Protein AF-A0A3L7SLP3-F1 (afdb_monomer_lite)

Radius of gyration: 22.89 Å; chains: 1; bounding box: 79×52×44 Å

Sequence (135 aa):
MRIFGGLTQESDQGNPTPPRFLQFWLSSRGFGTNHPLMMRFRPCGCRGGIVNRSEILIVPGLSVSKTGQATVDSSIADLLFELAIKLEKMTGLPVDVQHVVAALVLAARSGQLDPQQPLSRDDSELAAALKVQLK

pLDDT: mean 70.89, std 22.23, range [33.66, 93.38]

Structure (mmCIF, N/CA/C/O backbone):
data_AF-A0A3L7SLP3-F1
#
_entry.id   AF-A0A3L7SLP3-F1
#
loop_
_atom_site.group_PDB
_atom_site.id
_atom_site.type_symbol
_atom_site.label_atom_id
_atom_site.label_alt_id
_atom_site.label_comp_id
_atom_site.label_asym_id
_atom_site.label_entity_id
_atom_site.label_seq_id
_atom_site.pdbx_PDB_ins_code
_atom_site.Cartn_x
_atom_site.Cartn_y
_atom_site.Cartn_z
_atom_site.occupancy
_atom_site.B_iso_or_equiv
_atom_site.auth_seq_id
_atom_site.auth_comp_id
_atom_site.auth_asym_id
_atom_site.auth_atom_id
_atom_site.pdbx_PDB_model_num
ATOM 1 N N . MET A 1 1 ? -65.163 13.362 -23.897 1.00 46.31 1 MET A N 1
ATOM 2 C CA . MET A 1 1 ? -64.633 12.787 -22.640 1.00 46.31 1 MET A CA 1
ATOM 3 C C . MET A 1 1 ? -64.860 11.277 -22.687 1.00 46.31 1 MET A C 1
ATOM 5 O O . MET A 1 1 ? -65.999 10.850 -22.552 1.00 46.31 1 MET A O 1
ATOM 9 N N . ARG A 1 2 ? -63.801 10.553 -23.093 1.00 36.34 2 ARG A N 1
ATOM 10 C CA . ARG A 1 2 ? -63.673 9.180 -23.668 1.00 36.34 2 ARG A CA 1
ATOM 11 C C . ARG A 1 2 ? -62.528 9.323 -24.712 1.00 36.34 2 ARG A C 1
ATOM 13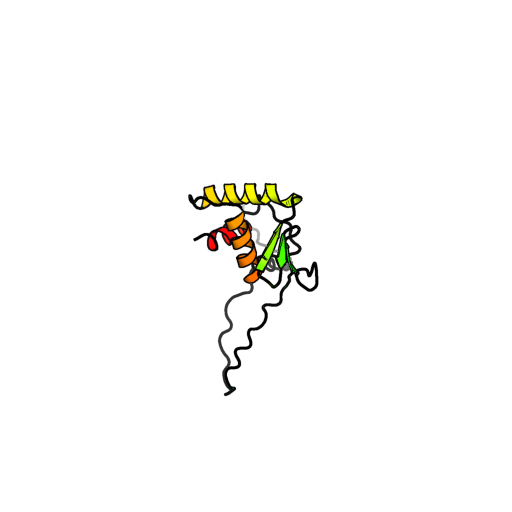 O O . ARG A 1 2 ? -62.580 10.324 -25.415 1.00 36.34 2 ARG A O 1
ATOM 20 N N . ILE A 1 3 ? -61.465 8.523 -24.881 1.00 41.22 3 ILE A N 1
ATOM 21 C CA . ILE A 1 3 ? -61.071 7.138 -24.542 1.00 41.22 3 ILE A CA 1
ATOM 22 C C . ILE A 1 3 ? -59.519 7.049 -24.560 1.00 41.22 3 ILE A C 1
ATOM 24 O O . ILE A 1 3 ? -58.872 7.900 -25.162 1.00 41.22 3 ILE A O 1
ATOM 28 N N . PHE A 1 4 ? -58.969 6.017 -23.904 1.00 45.09 4 PHE A N 1
ATOM 29 C CA . PHE A 1 4 ? -57.630 5.420 -24.059 1.00 45.09 4 PHE A CA 1
ATOM 30 C C . PHE A 1 4 ? -56.857 5.752 -25.355 1.00 45.09 4 PHE A C 1
ATOM 32 O O . PHE A 1 4 ? -57.326 5.484 -26.457 1.00 45.09 4 PHE A O 1
ATOM 39 N N . GLY A 1 5 ? -55.599 6.153 -25.184 1.00 40.22 5 GLY A N 1
ATOM 40 C CA . GLY A 1 5 ? -54.487 5.922 -26.110 1.00 40.22 5 GLY A CA 1
ATOM 41 C C . GLY A 1 5 ? -53.235 5.846 -25.235 1.00 40.22 5 GLY A C 1
ATOM 42 O O . GLY A 1 5 ? -53.066 6.673 -24.350 1.00 40.22 5 GLY A O 1
ATOM 43 N N . GLY A 1 6 ? -52.379 4.841 -25.286 1.00 36.47 6 GLY A N 1
ATOM 44 C CA . GLY A 1 6 ? -52.021 3.963 -26.385 1.00 36.47 6 GLY A CA 1
ATOM 45 C C . GLY A 1 6 ? -50.506 3.858 -26.272 1.00 36.47 6 GLY A C 1
ATOM 46 O O . GLY A 1 6 ? -49.799 4.800 -26.607 1.00 36.47 6 GLY A O 1
ATOM 47 N N . LEU A 1 7 ? -50.041 2.765 -25.668 1.00 40.84 7 LEU A N 1
ATOM 48 C CA . LEU A 1 7 ? -48.634 2.394 -25.604 1.00 40.84 7 LEU A CA 1
ATOM 49 C C . LEU A 1 7 ? -48.106 2.252 -27.032 1.00 40.84 7 LEU A C 1
ATOM 51 O O . LEU A 1 7 ? -48.526 1.343 -27.744 1.00 40.84 7 LEU A O 1
ATOM 55 N N . THR A 1 8 ? -47.143 3.087 -27.403 1.00 41.62 8 THR A N 1
ATOM 56 C CA . THR A 1 8 ? -46.213 2.764 -28.483 1.00 41.62 8 THR A CA 1
ATOM 57 C C . THR A 1 8 ? -44.815 2.836 -27.891 1.00 41.62 8 THR A C 1
ATOM 59 O O . THR A 1 8 ? -44.252 3.911 -27.704 1.00 41.62 8 THR A O 1
ATOM 62 N N . GLN A 1 9 ? -44.306 1.663 -27.507 1.00 40.53 9 GLN A N 1
ATOM 63 C CA . GLN A 1 9 ? -42.886 1.437 -27.276 1.00 40.53 9 GLN A CA 1
ATOM 64 C C . GLN A 1 9 ? -42.170 1.626 -28.612 1.00 40.53 9 GLN A C 1
ATOM 66 O O . GLN A 1 9 ? -42.340 0.816 -29.523 1.00 40.53 9 GLN A O 1
ATOM 71 N N . GLU A 1 10 ? -41.376 2.684 -28.723 1.00 35.78 10 GLU A N 1
ATOM 72 C CA . GLU A 1 10 ? -40.359 2.773 -29.760 1.00 35.78 10 GLU A CA 1
ATOM 73 C C . GLU A 1 10 ? -39.104 2.065 -29.243 1.00 35.78 10 GLU A C 1
ATOM 75 O O . GLU A 1 10 ? -38.609 2.326 -28.145 1.00 35.78 10 GLU A O 1
ATOM 80 N N . SER A 1 11 ? -38.682 1.071 -30.015 1.00 45.94 11 SER A N 1
ATOM 81 C CA . SER A 1 11 ? -37.485 0.280 -29.787 1.00 45.94 11 SER A CA 1
ATOM 82 C C . SER A 1 11 ? -36.268 1.102 -30.196 1.00 45.94 11 SER A C 1
ATOM 84 O O . SER A 1 11 ? -36.128 1.399 -31.375 1.00 45.94 11 SER A O 1
ATOM 86 N N . ASP A 1 12 ? -35.359 1.381 -29.266 1.00 41.09 12 ASP A N 1
ATOM 87 C CA . ASP A 1 12 ? -33.951 1.563 -29.618 1.00 41.09 12 ASP A CA 1
ATOM 88 C C . ASP A 1 12 ? -33.108 0.651 -28.730 1.00 41.09 12 ASP A C 1
ATOM 90 O O . ASP A 1 12 ? -32.882 0.867 -27.537 1.00 41.09 12 ASP A O 1
ATOM 94 N N . GLN A 1 13 ? -32.750 -0.477 -29.330 1.00 46.00 13 GLN A N 1
ATOM 95 C CA . GLN A 1 13 ? -31.979 -1.555 -28.744 1.00 46.00 13 GLN A CA 1
ATOM 96 C C . GLN A 1 13 ? -30.490 -1.194 -28.858 1.00 46.00 13 GLN A C 1
ATOM 98 O O . GLN A 1 13 ? -29.721 -1.832 -29.572 1.00 46.00 13 GLN A O 1
ATOM 103 N N . GLY A 1 14 ? -30.088 -0.134 -28.155 1.00 40.28 14 GLY A N 1
ATOM 104 C CA . GLY A 1 14 ? -28.702 0.297 -27.996 1.00 40.28 14 GLY A CA 1
ATOM 105 C C . GLY A 1 14 ? -28.014 -0.460 -26.861 1.00 40.28 14 GLY A C 1
ATOM 106 O O . GLY A 1 14 ? -28.056 -0.048 -25.708 1.00 40.28 14 GLY A O 1
ATOM 107 N N . ASN A 1 15 ? -27.411 -1.596 -27.207 1.00 49.47 15 ASN A N 1
ATOM 108 C CA . ASN A 1 15 ? -26.471 -2.410 -26.426 1.00 49.47 15 ASN A CA 1
ATOM 109 C C . ASN A 1 15 ? -25.743 -1.674 -25.267 1.00 49.47 15 ASN A C 1
ATOM 111 O O . ASN A 1 15 ? -24.784 -0.942 -25.526 1.00 49.47 15 ASN A O 1
ATOM 115 N N . PRO A 1 16 ? -26.095 -1.918 -23.989 1.00 43.56 16 PRO A N 1
ATOM 116 C CA . PRO A 1 16 ? -25.232 -1.538 -22.885 1.00 43.56 16 PRO A CA 1
ATOM 117 C C . PRO A 1 16 ? -24.124 -2.587 -22.749 1.00 43.56 16 PRO A C 1
ATOM 119 O O . PRO A 1 16 ? -24.306 -3.641 -22.139 1.00 43.56 16 PRO A O 1
ATOM 122 N N . THR A 1 17 ? -22.944 -2.297 -23.299 1.00 58.69 17 THR A N 1
ATOM 123 C CA . THR A 1 17 ? -21.725 -3.014 -22.910 1.00 58.69 17 THR A CA 1
ATOM 124 C C . THR A 1 17 ? -21.539 -2.886 -21.396 1.00 58.69 17 THR A C 1
ATOM 126 O O . THR A 1 17 ? -21.420 -1.759 -20.906 1.00 58.69 17 THR A O 1
ATOM 129 N N . PRO A 1 18 ? -21.497 -3.995 -20.638 1.00 46.25 18 PRO A N 1
ATOM 130 C CA . PRO A 1 18 ? -21.259 -3.928 -19.207 1.00 46.25 18 PRO A CA 1
ATOM 131 C C . PRO A 1 18 ? -19.813 -3.483 -18.930 1.00 46.25 18 PRO A C 1
ATOM 133 O O . PRO A 1 18 ? -18.901 -3.859 -19.681 1.00 46.25 18 PRO A O 1
ATOM 136 N N . PRO A 1 19 ? -19.563 -2.720 -17.849 1.00 43.00 19 PRO A N 1
ATOM 137 C CA . PRO A 1 19 ? -18.204 -2.455 -17.398 1.00 43.00 19 PRO A CA 1
ATOM 138 C C . PRO A 1 19 ? -17.495 -3.791 -17.138 1.00 43.00 19 PRO A C 1
ATOM 140 O O . PRO A 1 19 ? -18.064 -4.720 -16.564 1.00 43.00 19 PRO A O 1
ATOM 143 N N . ARG A 1 20 ? -16.244 -3.904 -17.598 1.00 50.72 20 ARG A N 1
ATOM 144 C CA . ARG A 1 20 ? -15.431 -5.137 -17.634 1.00 50.72 20 ARG A CA 1
ATOM 145 C C . ARG A 1 20 ? -14.999 -5.687 -16.262 1.00 50.72 20 ARG A C 1
ATOM 147 O O . ARG A 1 20 ? -13.961 -6.333 -16.168 1.00 50.72 20 ARG A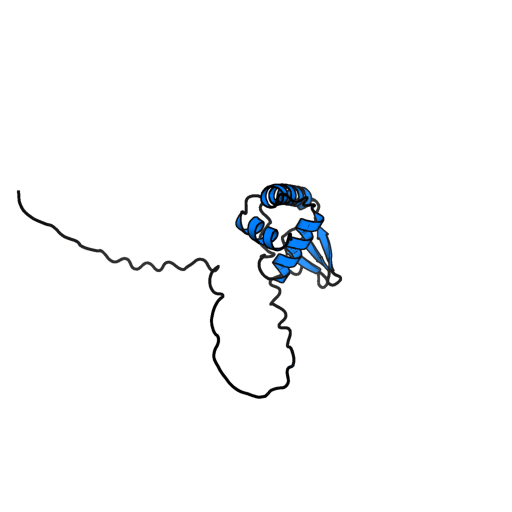 O 1
ATOM 154 N N . PHE A 1 21 ? -15.783 -5.473 -15.211 1.00 43.41 21 PHE A N 1
ATOM 155 C CA . PHE A 1 21 ? -15.417 -5.822 -13.838 1.00 43.41 21 PHE A CA 1
ATOM 156 C C . PHE A 1 21 ? -16.158 -7.035 -13.252 1.00 43.41 21 PHE A C 1
ATOM 158 O O . PHE A 1 21 ? -15.889 -7.436 -12.127 1.00 43.41 21 PHE A O 1
ATOM 165 N N . LEU A 1 22 ? -17.042 -7.689 -14.013 1.00 40.69 22 LEU A N 1
ATOM 166 C CA . LEU A 1 22 ? -17.805 -8.853 -13.538 1.00 40.69 22 LEU A CA 1
ATOM 167 C C . LEU A 1 22 ? -17.858 -9.978 -14.579 1.00 40.69 22 LEU A C 1
ATOM 169 O O . LEU A 1 22 ? -18.885 -10.224 -15.200 1.00 40.69 22 LEU A O 1
ATOM 173 N N . GLN A 1 23 ? -16.751 -10.696 -14.761 1.00 43.38 23 GLN A N 1
ATOM 174 C CA . GLN A 1 23 ? -16.738 -12.019 -15.407 1.00 43.38 23 GLN A CA 1
ATOM 175 C C . GLN A 1 23 ? -15.686 -12.901 -14.718 1.00 43.38 23 GLN A C 1
ATOM 177 O O . GLN A 1 23 ? -14.671 -13.271 -15.297 1.00 43.38 23 GLN A O 1
ATOM 182 N N . PHE A 1 24 ? -15.926 -13.220 -13.446 1.00 36.53 24 PHE A N 1
ATOM 183 C CA . PHE A 1 24 ? -15.263 -14.332 -12.764 1.00 36.53 24 PHE A CA 1
ATOM 184 C C . PHE A 1 24 ? -16.225 -14.987 -11.772 1.00 36.53 24 PHE A C 1
ATOM 186 O O . PHE A 1 24 ? -16.137 -14.754 -10.574 1.00 36.53 24 PHE A O 1
ATOM 193 N N . TRP A 1 25 ? -17.129 -15.839 -12.267 1.00 35.12 25 TRP A N 1
ATOM 194 C CA . TRP A 1 25 ? -17.426 -17.106 -11.594 1.00 35.12 25 TRP A CA 1
ATOM 195 C C . TRP A 1 25 ? -18.205 -18.080 -12.493 1.00 35.12 25 TRP A C 1
ATOM 197 O O . TRP A 1 25 ? -19.066 -17.671 -13.263 1.00 35.12 25 TRP A O 1
ATOM 207 N N . LEU A 1 26 ? -17.903 -19.370 -12.305 1.00 36.69 26 LEU A N 1
ATOM 208 C CA . LEU A 1 26 ? -18.556 -20.586 -12.818 1.00 36.69 26 LEU A CA 1
ATOM 209 C C . LEU A 1 26 ? -18.290 -21.008 -14.273 1.00 36.69 26 LEU A C 1
ATOM 211 O O . LEU A 1 26 ? -19.082 -20.800 -15.186 1.00 36.69 26 LEU A O 1
ATOM 215 N N . SER A 1 27 ? -17.254 -21.833 -14.436 1.00 33.75 27 SER A N 1
ATOM 216 C CA . SER A 1 27 ? -17.363 -23.013 -15.302 1.00 33.75 27 SER A CA 1
ATOM 217 C C . SER A 1 27 ? -16.560 -24.177 -14.732 1.00 33.75 27 SER A C 1
ATOM 219 O O . SER A 1 27 ? -15.384 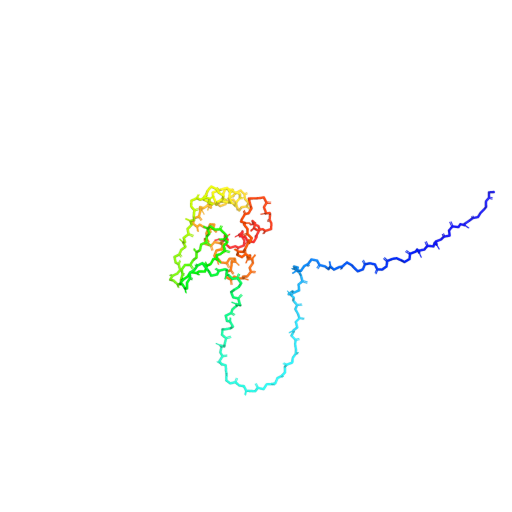-24.366 -15.027 1.00 33.75 27 SER A O 1
ATOM 221 N N . SER A 1 28 ? -17.242 -24.969 -13.904 1.00 44.09 28 SER A N 1
ATOM 222 C CA . SER A 1 28 ? -16.874 -26.349 -13.595 1.00 44.09 28 SER A CA 1
ATOM 223 C C . SER A 1 28 ? -17.747 -27.283 -14.431 1.00 44.09 28 SER A C 1
ATOM 225 O O . SER A 1 28 ? -18.931 -27.426 -14.123 1.00 44.09 28 SER A O 1
ATOM 227 N N . ARG A 1 29 ? -17.170 -27.923 -15.459 1.00 45.91 29 ARG A N 1
ATOM 228 C CA . ARG A 1 29 ? -17.386 -29.339 -15.845 1.00 45.91 29 ARG A CA 1
ATOM 229 C C . ARG A 1 29 ? -16.679 -29.678 -17.168 1.00 45.91 29 ARG A C 1
ATOM 231 O O . ARG A 1 29 ? -16.843 -28.969 -18.150 1.00 45.91 29 ARG A O 1
ATOM 238 N N . GLY A 1 30 ? -15.951 -30.799 -17.177 1.00 37.59 30 GLY A N 1
ATOM 239 C CA . GLY A 1 30 ? -15.291 -31.395 -18.351 1.00 37.59 30 GLY A CA 1
ATOM 240 C C . GLY A 1 30 ? -13.933 -32.006 -17.978 1.00 37.59 30 GLY A C 1
ATOM 241 O O . GLY A 1 30 ? -12.920 -31.336 -18.089 1.00 37.59 30 GLY A O 1
ATOM 242 N N . PHE A 1 31 ? -13.884 -33.100 -17.213 1.00 40.56 31 PHE A N 1
ATOM 243 C CA . PHE A 1 31 ? -13.838 -34.499 -17.680 1.00 40.56 31 PHE A CA 1
ATOM 244 C C . PHE A 1 31 ? -12.544 -34.882 -18.433 1.00 40.56 31 PHE A C 1
ATOM 246 O O . PHE A 1 31 ? -12.335 -34.473 -19.566 1.00 40.56 31 PHE A O 1
ATOM 253 N N . GLY A 1 32 ? -11.742 -35.748 -17.797 1.00 41.66 32 GLY A N 1
ATOM 254 C CA . GLY A 1 32 ? -10.928 -36.782 -18.449 1.00 41.66 32 GLY A CA 1
ATOM 255 C C . GLY A 1 32 ? -9.596 -36.376 -19.090 1.00 41.66 32 GLY A C 1
ATOM 256 O O . GLY A 1 32 ? -9.550 -35.960 -20.238 1.00 41.66 32 GLY A O 1
ATOM 257 N N . THR A 1 33 ? -8.482 -36.639 -18.404 1.00 42.72 33 THR A N 1
ATOM 258 C CA . THR A 1 33 ? -7.517 -37.710 -18.752 1.00 42.72 33 THR A CA 1
ATOM 259 C C . THR A 1 33 ? -6.319 -37.670 -17.799 1.00 42.72 33 THR A C 1
ATOM 261 O O . THR A 1 33 ? -5.859 -36.610 -17.381 1.00 42.72 33 THR A O 1
ATOM 264 N N . ASN A 1 34 ? -5.862 -38.861 -17.407 1.00 49.62 34 ASN A N 1
ATOM 265 C CA . ASN A 1 34 ? -4.743 -39.100 -16.501 1.00 49.62 34 ASN A CA 1
ATOM 266 C C . ASN A 1 34 ? -3.445 -38.472 -17.026 1.00 49.62 34 ASN A C 1
ATOM 268 O O . ASN A 1 34 ? -2.807 -39.024 -17.917 1.00 49.62 34 ASN A O 1
ATOM 272 N N . HIS A 1 35 ? -3.021 -37.370 -16.415 1.00 44.25 35 HIS A N 1
ATOM 273 C CA . HIS A 1 35 ? -1.655 -36.871 -16.514 1.00 44.25 35 HIS A CA 1
ATOM 274 C C . HIS A 1 35 ? -1.123 -36.590 -15.104 1.00 44.25 35 HIS A C 1
ATOM 276 O O . HIS A 1 35 ? -1.882 -36.114 -14.255 1.00 44.25 35 HIS A O 1
ATOM 282 N N . PRO A 1 36 ? 0.158 -36.893 -14.826 1.00 41.31 36 PRO A N 1
ATOM 283 C CA . PRO A 1 36 ? 0.756 -36.632 -13.526 1.00 41.31 36 PRO A CA 1
ATOM 284 C C . PRO A 1 36 ? 0.644 -35.140 -13.207 1.00 41.31 36 PRO A C 1
ATOM 286 O O . PRO A 1 36 ? 0.894 -34.297 -14.071 1.00 41.31 36 PRO A O 1
ATOM 289 N N . LEU A 1 37 ? 0.250 -34.844 -11.966 1.00 41.53 37 LEU A N 1
ATOM 290 C CA . LEU A 1 37 ? 0.168 -33.518 -11.354 1.00 41.53 37 LEU A CA 1
ATOM 291 C C . LEU A 1 37 ? 1.523 -32.794 -11.427 1.00 41.53 37 LEU A C 1
ATOM 293 O O . LEU A 1 37 ? 2.224 -32.631 -10.434 1.00 41.53 37 LEU A O 1
ATOM 297 N N . MET A 1 38 ? 1.888 -32.286 -12.600 1.00 35.59 38 MET A N 1
ATOM 298 C CA . MET A 1 38 ? 2.673 -31.070 -12.657 1.00 35.59 38 MET A CA 1
ATOM 299 C C . MET A 1 38 ? 1.718 -29.963 -12.237 1.00 35.59 38 MET A C 1
ATOM 301 O O . MET A 1 38 ? 0.895 -29.503 -13.031 1.00 35.59 38 MET A O 1
ATOM 305 N N . MET A 1 39 ? 1.821 -29.547 -10.973 1.00 33.66 39 MET A N 1
ATOM 306 C CA . MET A 1 39 ? 1.381 -28.225 -10.546 1.00 33.66 39 MET A CA 1
ATOM 307 C C . MET A 1 39 ? 2.134 -27.202 -11.395 1.00 33.66 39 MET A C 1
ATOM 309 O O . MET A 1 39 ? 3.174 -26.668 -11.022 1.00 33.66 39 MET A O 1
ATOM 313 N N . ARG A 1 40 ? 1.608 -26.937 -12.589 1.00 36.25 40 ARG A N 1
ATOM 314 C CA . ARG A 1 40 ? 1.881 -25.701 -13.289 1.00 36.25 40 ARG A CA 1
ATOM 315 C C . ARG A 1 40 ? 1.214 -24.630 -12.449 1.00 36.25 40 ARG A C 1
ATOM 317 O O . ARG A 1 40 ? 0.028 -24.357 -12.614 1.00 36.25 40 ARG A O 1
ATOM 324 N N . PHE A 1 41 ? 1.996 -24.038 -11.549 1.00 37.09 41 PHE A N 1
ATOM 325 C CA . PHE A 1 41 ? 1.808 -22.647 -11.180 1.00 37.09 41 PHE A CA 1
ATOM 326 C C . PHE A 1 41 ? 1.694 -21.904 -12.504 1.00 37.09 41 PHE A C 1
ATOM 328 O O . PHE A 1 41 ? 2.694 -21.695 -13.190 1.00 37.09 41 PHE A O 1
ATOM 335 N N . ARG A 1 42 ? 0.466 -21.602 -12.937 1.00 40.97 42 ARG A N 1
ATOM 336 C CA . ARG A 1 42 ? 0.303 -20.573 -13.950 1.00 40.97 42 ARG A CA 1
ATOM 337 C C . ARG A 1 42 ? 0.884 -19.341 -13.270 1.00 40.97 42 ARG A C 1
ATOM 339 O O . ARG A 1 42 ? 0.343 -18.968 -12.228 1.00 40.97 42 ARG A O 1
ATOM 346 N N . PRO A 1 43 ? 1.985 -18.749 -13.763 1.00 40.34 43 PRO A N 1
ATOM 347 C CA . PRO A 1 43 ? 2.270 -17.388 -13.372 1.00 40.34 43 PRO A CA 1
ATOM 348 C C . PRO A 1 43 ? 0.997 -16.640 -13.753 1.00 40.34 43 PRO A C 1
ATOM 350 O O . PRO A 1 43 ? 0.642 -16.591 -14.934 1.00 40.34 43 PRO A O 1
ATOM 353 N N . CYS A 1 44 ? 0.229 -16.198 -12.753 1.00 42.59 44 CYS A N 1
ATOM 354 C CA . CYS A 1 44 ? -0.815 -15.213 -12.972 1.00 42.59 44 CYS A CA 1
ATOM 355 C C . CYS A 1 44 ? -0.159 -14.170 -13.863 1.00 42.59 44 CYS A C 1
ATOM 357 O O . CYS A 1 44 ? 0.914 -13.686 -13.504 1.00 42.59 44 CYS A O 1
ATOM 359 N N . GLY A 1 45 ? -0.691 -13.967 -15.071 1.00 45.00 45 GLY A N 1
ATOM 360 C CA . GLY A 1 45 ? -0.078 -13.072 -16.038 1.00 45.00 45 GLY A CA 1
ATOM 361 C C . GLY A 1 45 ? 0.130 -11.744 -15.339 1.00 45.00 45 GLY A C 1
ATOM 362 O O . GLY A 1 45 ? -0.851 -11.070 -15.028 1.00 45.00 45 GLY A O 1
ATOM 363 N N . CYS A 1 46 ? 1.386 -11.439 -15.009 1.00 41.75 46 CYS A N 1
ATOM 364 C CA . CYS A 1 46 ? 1.758 -10.215 -14.340 1.00 41.75 46 CYS A CA 1
ATOM 365 C C . CYS A 1 46 ? 1.429 -9.107 -15.328 1.00 41.75 46 CYS A C 1
ATOM 367 O O . CYS A 1 46 ? 2.242 -8.753 -16.179 1.00 41.75 46 CYS A O 1
ATOM 369 N N . ARG A 1 47 ? 0.218 -8.567 -15.239 1.00 55.72 47 ARG A N 1
ATOM 370 C CA . ARG A 1 47 ? -0.102 -7.251 -15.763 1.00 55.72 47 ARG A CA 1
ATOM 371 C C . ARG A 1 47 ? 0.543 -6.283 -14.776 1.00 55.72 47 ARG A C 1
ATOM 373 O O . ARG A 1 47 ? -0.148 -5.660 -14.001 1.00 55.72 47 ARG A O 1
ATOM 380 N N . GLY A 1 48 ? 1.870 -6.317 -14.702 1.00 52.88 48 GLY A N 1
ATOM 381 C CA . GLY A 1 48 ? 2.740 -5.486 -13.8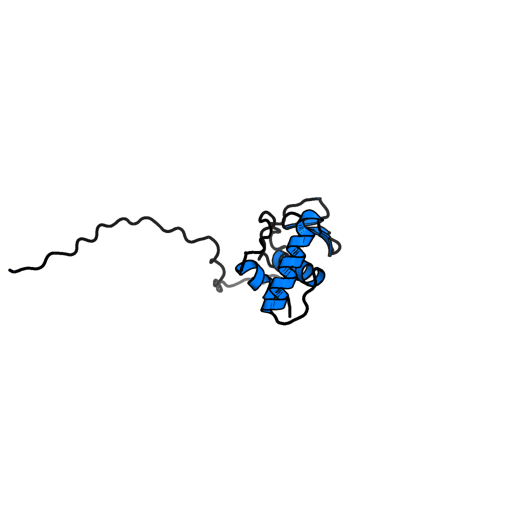83 1.00 52.88 48 GLY A CA 1
ATOM 382 C C . GLY A 1 48 ? 3.670 -4.795 -14.864 1.00 52.88 48 GLY A C 1
ATOM 383 O O . GLY A 1 48 ? 4.347 -5.479 -15.634 1.00 52.88 48 GLY A O 1
ATOM 384 N N . GLY A 1 49 ? 3.657 -3.464 -14.907 1.00 58.50 49 GLY A N 1
ATOM 385 C CA . GLY A 1 49 ? 4.603 -2.719 -15.735 1.00 58.50 49 GLY A CA 1
ATOM 386 C C . GLY A 1 49 ? 6.023 -3.111 -15.327 1.00 58.50 49 GLY A C 1
ATOM 387 O O . GLY A 1 49 ? 6.361 -3.104 -14.148 1.00 58.50 49 GLY A O 1
ATOM 388 N N . ILE A 1 50 ? 6.861 -3.533 -16.265 1.00 58.53 50 ILE A N 1
ATOM 389 C CA . ILE A 1 50 ? 8.257 -3.838 -15.941 1.00 58.53 50 ILE A CA 1
ATOM 390 C C . ILE A 1 50 ? 8.996 -2.498 -15.911 1.00 58.53 50 ILE A C 1
ATOM 392 O O . ILE A 1 50 ? 9.233 -1.921 -16.967 1.00 58.53 50 ILE A O 1
ATOM 396 N N . VAL A 1 51 ? 9.343 -1.995 -14.719 1.00 65.69 51 VAL A N 1
ATOM 397 C CA . VAL A 1 51 ? 10.204 -0.797 -14.578 1.00 65.69 51 VAL A CA 1
ATOM 398 C C . VAL A 1 51 ? 11.664 -1.161 -14.867 1.00 65.69 51 VAL A C 1
ATOM 400 O O . VAL A 1 51 ? 12.391 -0.397 -15.489 1.00 65.69 51 VAL A O 1
ATOM 403 N N . ASN A 1 52 ? 12.080 -2.366 -14.452 1.00 63.97 52 ASN A N 1
ATOM 404 C CA . ASN A 1 52 ? 13.411 -2.946 -14.649 1.00 63.97 52 ASN A CA 1
ATOM 405 C C . ASN A 1 52 ? 13.321 -4.485 -14.699 1.00 63.97 52 ASN A C 1
ATOM 407 O O . ASN A 1 52 ? 12.407 -5.066 -14.124 1.00 63.97 52 ASN A O 1
ATOM 411 N N . ARG A 1 53 ? 14.279 -5.198 -15.325 1.00 70.19 53 ARG A N 1
ATOM 412 C CA . ARG A 1 53 ? 14.231 -6.687 -15.458 1.00 70.19 53 ARG A CA 1
ATOM 413 C C . ARG A 1 53 ? 14.154 -7.450 -14.120 1.00 70.19 53 ARG A C 1
ATOM 415 O O . ARG A 1 53 ? 13.859 -8.653 -14.106 1.00 70.19 53 ARG A O 1
ATOM 422 N N . SER A 1 54 ? 14.456 -6.787 -13.009 1.00 81.19 54 SER A N 1
ATOM 423 C CA . SER A 1 54 ? 14.449 -7.313 -11.641 1.00 81.19 54 SER A CA 1
ATOM 424 C C . SER A 1 54 ? 13.306 -6.786 -10.768 1.00 81.19 54 SER A C 1
ATOM 426 O O . SER A 1 54 ? 13.195 -7.234 -9.628 1.00 81.19 54 SER A O 1
ATOM 428 N N . GLU A 1 55 ? 12.460 -5.890 -11.279 1.00 85.56 55 GLU A N 1
ATOM 429 C CA . GLU A 1 55 ? 11.426 -5.193 -10.508 1.00 85.56 55 GLU A CA 1
ATOM 430 C C . GLU A 1 55 ? 10.060 -5.255 -11.189 1.00 85.56 55 GLU A C 1
ATOM 432 O O . GLU A 1 55 ? 9.931 -5.181 -12.411 1.00 85.56 55 GLU A O 1
ATOM 437 N N . ILE A 1 56 ? 9.030 -5.381 -10.363 1.00 87.62 56 ILE A N 1
ATOM 438 C CA . ILE A 1 56 ? 7.629 -5.435 -10.754 1.00 87.62 56 ILE A CA 1
ATOM 439 C C . ILE A 1 56 ? 6.988 -4.129 -10.291 1.00 87.62 56 ILE A C 1
ATOM 441 O O . ILE A 1 56 ? 6.972 -3.856 -9.091 1.00 87.62 56 ILE A O 1
ATOM 445 N N . LEU A 1 57 ? 6.456 -3.325 -11.215 1.00 89.50 57 LEU A N 1
ATOM 446 C CA . LEU A 1 57 ? 5.623 -2.178 -10.855 1.00 89.50 57 LEU A CA 1
ATOM 447 C C . LEU A 1 57 ? 4.308 -2.688 -10.268 1.00 89.50 57 LEU A C 1
ATOM 449 O O . LEU A 1 57 ? 3.615 -3.485 -10.905 1.00 89.50 57 LEU A O 1
ATOM 453 N N . ILE A 1 58 ? 3.977 -2.214 -9.072 1.00 89.62 58 ILE A N 1
ATOM 454 C CA . ILE A 1 58 ? 2.711 -2.497 -8.394 1.00 89.62 58 ILE A CA 1
ATOM 455 C C . ILE A 1 58 ? 1.687 -1.437 -8.781 1.00 89.62 58 ILE A C 1
ATOM 457 O O . ILE A 1 58 ? 0.591 -1.783 -9.198 1.00 89.62 58 ILE A O 1
ATOM 461 N N . VAL A 1 59 ? 2.084 -0.169 -8.678 1.00 89.88 59 VAL A N 1
ATOM 462 C CA . VAL A 1 59 ? 1.354 1.040 -9.086 1.00 89.88 59 VAL A CA 1
ATOM 463 C C . VAL A 1 59 ? 2.384 2.132 -9.395 1.00 89.88 59 VAL A C 1
ATOM 465 O O . VAL A 1 59 ? 3.532 2.006 -8.959 1.00 89.88 59 VAL A O 1
ATOM 468 N N . PRO A 1 60 ? 2.037 3.208 -10.119 1.00 89.94 60 PRO A N 1
ATOM 469 C CA . PRO A 1 60 ? 2.960 4.316 -10.351 1.00 89.94 60 PRO A CA 1
ATOM 470 C C . PRO A 1 60 ? 3.553 4.835 -9.030 1.00 89.94 60 PRO A C 1
ATOM 472 O O . PRO A 1 60 ? 2.815 5.171 -8.108 1.00 89.94 60 PRO A O 1
ATOM 475 N N . GLY A 1 61 ? 4.887 4.854 -8.927 1.00 88.69 61 GLY A N 1
ATOM 476 C CA . GLY A 1 61 ? 5.611 5.242 -7.708 1.00 88.69 61 GLY A CA 1
ATOM 477 C C . GLY A 1 61 ? 5.847 4.122 -6.681 1.00 88.69 61 GLY A C 1
ATOM 478 O O . GLY A 1 61 ? 6.491 4.376 -5.670 1.00 88.69 61 GLY A O 1
ATOM 479 N N . LEU A 1 62 ? 5.381 2.888 -6.923 1.00 90.12 62 LEU A N 1
ATOM 480 C CA . LEU A 1 62 ? 5.618 1.723 -6.057 1.00 90.12 62 LEU A CA 1
ATOM 481 C C . LEU A 1 62 ? 6.054 0.505 -6.882 1.00 90.12 62 LEU A C 1
ATOM 483 O O . LEU A 1 62 ? 5.274 -0.045 -7.667 1.00 90.12 62 LEU A O 1
ATOM 487 N N . SER A 1 63 ? 7.275 0.023 -6.661 1.00 91.12 63 SER A N 1
ATOM 488 C CA . SER A 1 63 ? 7.781 -1.213 -7.271 1.00 91.12 63 SER A CA 1
ATOM 489 C C . SER A 1 63 ? 8.205 -2.231 -6.217 1.00 91.12 63 SER A C 1
ATOM 491 O O . SER A 1 63 ? 8.465 -1.897 -5.064 1.00 91.12 63 SER A O 1
ATOM 493 N N . VAL A 1 64 ? 8.251 -3.505 -6.604 1.00 90.25 64 VAL A N 1
ATOM 494 C CA . VAL A 1 64 ? 8.768 -4.597 -5.776 1.00 90.25 64 VAL A CA 1
ATOM 495 C C . VAL A 1 64 ? 9.818 -5.376 -6.550 1.00 90.25 64 VAL A C 1
ATOM 497 O O . VAL A 1 64 ? 9.579 -5.832 -7.668 1.00 90.25 64 VAL A O 1
ATOM 500 N N . SER A 1 65 ? 10.983 -5.572 -5.945 1.00 89.44 65 SER A N 1
ATOM 501 C CA . SER A 1 65 ? 12.043 -6.403 -6.501 1.00 89.44 65 SER A CA 1
ATOM 502 C C . SER A 1 65 ? 11.682 -7.892 -6.446 1.00 89.44 65 SER A C 1
ATOM 504 O O . SER A 1 65 ? 10.876 -8.348 -5.633 1.00 89.44 65 SER A O 1
ATOM 506 N N . LYS A 1 66 ? 12.358 -8.709 -7.258 1.00 83.44 66 LYS A N 1
ATOM 507 C CA . LYS A 1 66 ? 12.251 -10.180 -7.191 1.00 83.44 66 LYS A CA 1
ATOM 508 C C . LYS A 1 66 ? 12.640 -10.771 -5.829 1.00 83.44 66 LYS A C 1
ATOM 510 O O . LYS A 1 66 ? 12.228 -11.887 -5.531 1.00 83.44 66 LYS A O 1
ATOM 515 N N . THR A 1 67 ? 13.406 -10.045 -5.012 1.00 85.69 67 THR A N 1
ATOM 516 C CA . THR A 1 67 ? 13.758 -10.450 -3.641 1.00 85.69 67 THR A CA 1
ATOM 517 C C . THR A 1 67 ? 12.705 -10.038 -2.608 1.00 85.69 67 THR A C 1
ATOM 519 O O . THR A 1 67 ? 12.846 -10.372 -1.437 1.00 85.69 67 THR A O 1
ATOM 522 N N . GLY A 1 68 ? 11.636 -9.352 -3.028 1.00 83.50 68 GLY A N 1
ATOM 523 C CA . GLY A 1 68 ? 10.542 -8.922 -2.160 1.00 83.50 68 GLY A CA 1
ATOM 524 C C . GLY A 1 68 ? 10.765 -7.572 -1.479 1.00 83.50 68 GLY A C 1
ATOM 525 O O . GLY A 1 68 ? 9.999 -7.234 -0.584 1.00 83.50 68 GLY A O 1
ATOM 526 N N . GLN A 1 69 ? 11.775 -6.797 -1.886 1.00 87.38 69 GLN A N 1
ATOM 527 C CA . GLN A 1 69 ? 11.957 -5.431 -1.389 1.00 87.38 69 GLN A CA 1
ATOM 528 C C . GLN A 1 69 ? 11.011 -4.486 -2.127 1.00 87.38 69 GLN A C 1
ATOM 530 O O . GLN A 1 69 ? 10.980 -4.503 -3.355 1.00 87.38 69 GLN A O 1
ATOM 535 N N . ALA A 1 70 ? 10.248 -3.683 -1.386 1.00 88.69 70 ALA A N 1
ATOM 536 C CA . ALA A 1 70 ? 9.384 -2.656 -1.952 1.00 88.69 70 ALA A CA 1
ATOM 537 C C . ALA A 1 70 ? 10.117 -1.309 -1.99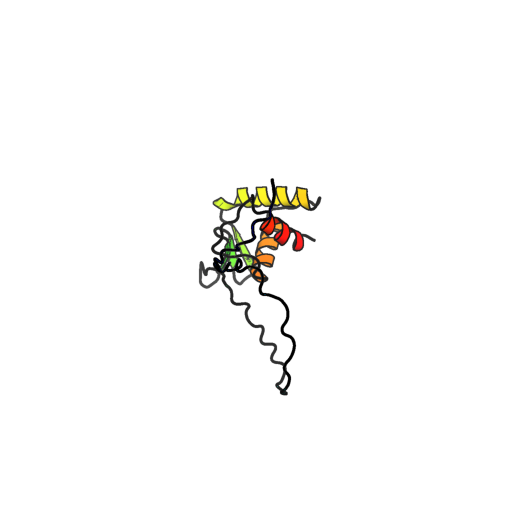1 1.00 88.69 70 ALA A C 1
ATOM 539 O O . ALA A 1 70 ? 10.643 -0.864 -0.971 1.00 88.69 70 ALA A O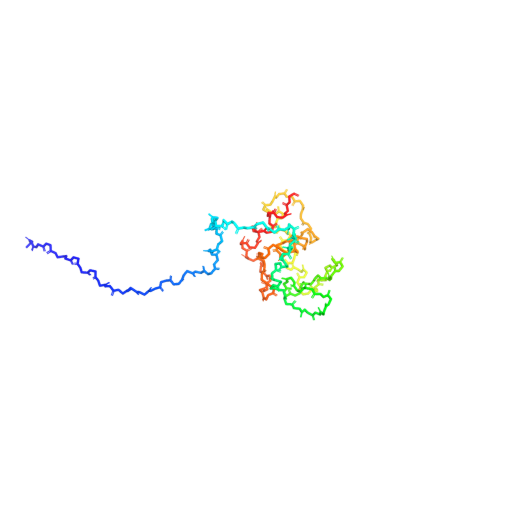 1
ATOM 540 N N . THR A 1 71 ? 10.117 -0.664 -3.152 1.00 90.69 71 THR A N 1
ATOM 541 C CA . THR A 1 71 ? 10.646 0.685 -3.357 1.00 90.69 71 THR A CA 1
ATOM 542 C C . THR A 1 71 ? 9.475 1.640 -3.525 1.00 90.69 71 THR A C 1
ATOM 544 O O . THR A 1 71 ? 8.612 1.425 -4.377 1.00 90.69 71 THR A O 1
ATOM 547 N N . VAL A 1 72 ? 9.453 2.687 -2.703 1.00 91.25 72 VAL A N 1
ATOM 548 C CA . VAL A 1 72 ? 8.413 3.719 -2.682 1.00 91.25 72 VAL A CA 1
ATOM 549 C C . VAL A 1 72 ? 9.042 5.034 -3.124 1.00 91.25 72 VAL A C 1
ATOM 551 O O . VAL A 1 72 ? 10.034 5.466 -2.538 1.00 91.25 72 VAL A O 1
ATOM 554 N N . ASP A 1 73 ? 8.469 5.671 -4.138 1.00 90.38 73 ASP A N 1
ATOM 555 C CA . ASP A 1 73 ? 8.840 7.026 -4.531 1.00 90.38 73 ASP A CA 1
ATOM 556 C C . ASP A 1 73 ? 8.309 8.041 -3.510 1.00 90.38 73 ASP A C 1
ATOM 558 O O . ASP A 1 73 ? 7.174 7.933 -3.035 1.00 90.38 73 ASP A O 1
ATOM 562 N N . SER A 1 74 ? 9.103 9.060 -3.181 1.00 89.69 74 SER A N 1
ATOM 563 C CA . SER A 1 74 ? 8.700 10.079 -2.204 1.00 89.69 74 SER A CA 1
ATOM 564 C C . SER A 1 74 ? 7.429 10.826 -2.614 1.00 89.69 74 SER A C 1
ATOM 566 O O . SER A 1 74 ? 6.685 11.267 -1.745 1.00 89.69 74 SER A O 1
ATOM 568 N N . SER A 1 75 ? 7.135 10.921 -3.914 1.00 88.88 75 SER A N 1
ATOM 569 C CA . SER A 1 75 ? 5.954 11.620 -4.436 1.00 88.88 75 SER A CA 1
ATOM 570 C C . SER A 1 75 ? 4.631 10.947 -4.055 1.00 88.88 75 SER A C 1
ATOM 572 O O . SER A 1 75 ? 3.589 11.596 -4.098 1.00 88.88 75 SER A O 1
ATOM 574 N N . ILE A 1 76 ? 4.648 9.656 -3.691 1.00 91.25 76 ILE A N 1
ATOM 575 C CA . ILE A 1 76 ? 3.449 8.920 -3.255 1.00 91.25 76 ILE A CA 1
ATOM 576 C C . ILE A 1 76 ? 3.397 8.701 -1.739 1.00 91.25 76 ILE A C 1
ATOM 578 O O . ILE A 1 76 ? 2.423 8.138 -1.244 1.00 91.25 76 ILE A O 1
ATOM 582 N N . ALA A 1 77 ? 4.417 9.128 -0.989 1.00 90.69 77 ALA A N 1
ATOM 583 C CA . ALA A 1 77 ? 4.507 8.873 0.447 1.00 90.69 77 ALA A CA 1
ATOM 584 C C . ALA A 1 77 ? 3.328 9.494 1.212 1.00 90.69 77 ALA A C 1
ATOM 586 O O . ALA A 1 77 ? 2.658 8.788 1.965 1.00 90.69 77 ALA A O 1
ATOM 587 N N . ASP A 1 78 ? 3.013 10.767 0.953 1.00 91.69 78 ASP A N 1
ATOM 588 C CA . ASP A 1 78 ? 1.865 11.455 1.565 1.00 91.69 78 ASP A CA 1
ATOM 589 C C . ASP A 1 78 ? 0.545 10.738 1.261 1.00 91.69 78 ASP A C 1
ATOM 591 O O . ASP A 1 78 ? -0.302 10.555 2.132 1.00 91.69 78 ASP A O 1
ATOM 595 N N . LEU A 1 79 ? 0.390 10.242 0.032 1.00 92.38 79 LEU A N 1
ATOM 596 C CA . LEU A 1 79 ? -0.794 9.491 -0.369 1.00 92.38 79 LEU A CA 1
ATOM 597 C C . LEU A 1 79 ? -0.929 8.164 0.394 1.00 92.38 79 LEU A C 1
ATOM 599 O O . LEU A 1 79 ? -2.040 7.772 0.753 1.00 92.38 79 LEU A O 1
ATOM 603 N N . LEU A 1 80 ? 0.182 7.473 0.662 1.00 92.88 80 LEU A N 1
ATOM 604 C CA . LEU A 1 80 ? 0.179 6.253 1.472 1.00 92.88 80 LEU A CA 1
ATOM 605 C C . LEU A 1 80 ? -0.173 6.540 2.935 1.00 92.88 80 LEU A C 1
ATOM 607 O O . LEU A 1 80 ? -0.882 5.737 3.541 1.00 92.88 80 LEU A O 1
ATOM 611 N N . PHE A 1 81 ? 0.268 7.675 3.487 1.00 92.69 81 PHE A N 1
ATOM 612 C CA . PHE A 1 81 ? -0.142 8.117 4.823 1.00 92.69 81 PHE A CA 1
ATOM 613 C C . PHE A 1 81 ? -1.642 8.413 4.889 1.00 92.69 81 PHE A C 1
ATOM 615 O O . PHE A 1 81 ? -2.324 7.917 5.783 1.00 92.69 81 PHE A O 1
ATOM 622 N N . GLU A 1 82 ? -2.188 9.142 3.917 1.00 92.25 82 GLU A N 1
ATOM 623 C CA . GLU A 1 82 ? -3.630 9.412 3.849 1.00 92.25 82 GLU A CA 1
ATOM 624 C C . GLU A 1 82 ? -4.451 8.118 3.733 1.00 92.25 82 GLU A C 1
ATOM 626 O O . GLU A 1 82 ? -5.475 7.952 4.404 1.00 92.25 82 GLU A O 1
ATOM 631 N N . LEU A 1 83 ? -3.982 7.154 2.931 1.00 91.75 83 LEU A N 1
ATOM 632 C CA . LEU A 1 83 ? -4.596 5.828 2.849 1.00 91.75 83 LEU A CA 1
ATOM 633 C C . LEU A 1 83 ? -4.513 5.072 4.179 1.00 91.75 83 LEU A C 1
ATOM 635 O O . LEU A 1 83 ? -5.499 4.446 4.565 1.00 91.75 83 LEU A O 1
ATOM 639 N N . ALA A 1 84 ? -3.387 5.146 4.890 1.00 92.19 84 ALA A N 1
ATOM 640 C CA . ALA A 1 84 ? -3.215 4.524 6.202 1.00 92.19 84 ALA A CA 1
ATOM 641 C C . ALA A 1 84 ? -4.220 5.085 7.221 1.00 92.19 84 ALA A C 1
ATOM 643 O O . ALA A 1 84 ? -4.972 4.318 7.818 1.00 92.19 84 ALA A O 1
ATOM 644 N N . ILE A 1 85 ? -4.343 6.415 7.308 1.00 92.00 85 ILE A N 1
ATOM 645 C CA . ILE A 1 85 ? -5.317 7.099 8.177 1.00 92.00 85 ILE A CA 1
ATOM 646 C C . ILE A 1 85 ? -6.753 6.704 7.808 1.00 92.00 85 ILE A C 1
ATOM 648 O O . ILE A 1 85 ? -7.598 6.473 8.677 1.00 92.00 85 ILE A O 1
ATOM 652 N N . LYS A 1 86 ? -7.066 6.626 6.510 1.00 91.00 86 LYS A N 1
ATOM 653 C CA . LYS A 1 86 ? -8.392 6.204 6.039 1.00 91.00 86 LYS A CA 1
ATOM 654 C C . LYS A 1 86 ? -8.684 4.757 6.442 1.00 91.00 86 LYS A C 1
ATOM 656 O O . LYS A 1 86 ? -9.793 4.463 6.887 1.00 91.00 86 LYS A O 1
ATOM 661 N N . LEU A 1 87 ? -7.708 3.862 6.293 1.00 91.00 87 LEU A N 1
ATOM 662 C CA . LEU A 1 87 ? -7.819 2.448 6.656 1.00 91.00 87 LEU A CA 1
ATOM 663 C C . LEU A 1 87 ? -7.976 2.267 8.162 1.00 91.00 87 LEU A C 1
ATOM 665 O O . LEU A 1 87 ? -8.896 1.561 8.561 1.00 91.00 87 LEU A O 1
ATOM 669 N N . GLU A 1 88 ? -7.195 2.974 8.975 1.00 91.56 88 GLU A N 1
ATOM 670 C CA . GLU A 1 88 ? -7.335 3.009 10.435 1.00 91.56 88 GLU A CA 1
ATOM 671 C C . GLU A 1 88 ? -8.751 3.422 10.857 1.00 91.56 88 GLU A C 1
ATOM 673 O O . GLU A 1 88 ? -9.389 2.734 11.653 1.00 91.56 88 GLU A O 1
ATOM 678 N N . LYS A 1 89 ? -9.316 4.473 10.249 1.00 91.00 89 LYS A N 1
ATOM 679 C CA . LYS A 1 89 ? -10.709 4.885 10.513 1.00 91.00 89 LYS A CA 1
ATOM 680 C C . LYS A 1 89 ? -11.736 3.807 10.147 1.00 91.00 89 LYS A C 1
ATOM 682 O O . LYS A 1 89 ? -12.782 3.724 10.784 1.00 91.00 89 LYS A O 1
ATOM 687 N N . MET A 1 90 ? -11.476 2.999 9.117 1.00 88.25 90 MET A N 1
ATOM 688 C CA . MET A 1 90 ? -12.400 1.954 8.644 1.00 88.25 90 MET A CA 1
ATOM 689 C C . MET A 1 90 ? -12.260 0.611 9.368 1.00 88.25 90 MET A C 1
ATOM 691 O O . MET A 1 90 ? -13.205 -0.189 9.349 1.00 88.25 90 MET A O 1
ATOM 695 N N . THR A 1 91 ? -11.083 0.300 9.908 1.00 89.25 91 THR A N 1
ATOM 696 C CA . THR A 1 91 ? -10.797 -0.955 10.620 1.00 89.25 91 THR A CA 1
ATOM 697 C C . THR A 1 91 ? -10.871 -0.787 12.131 1.00 89.25 91 THR A C 1
ATOM 699 O O . THR A 1 91 ? -11.178 -1.757 12.818 1.00 89.25 91 THR A O 1
ATOM 702 N N . GLY A 1 92 ? -10.624 0.420 12.645 1.00 90.38 92 GLY A N 1
ATOM 703 C CA . GLY A 1 92 ? -10.442 0.679 14.073 1.00 90.38 92 GLY A CA 1
ATOM 704 C C . GLY A 1 92 ? -9.131 0.110 14.625 1.00 90.38 92 GLY A C 1
ATOM 705 O O . GLY A 1 92 ? -9.013 -0.064 15.835 1.00 90.38 92 GLY A O 1
ATOM 706 N N . LEU A 1 93 ? -8.176 -0.224 13.753 1.00 89.88 93 LEU A N 1
ATOM 707 C CA . LEU A 1 93 ? -6.876 -0.797 14.103 1.00 89.88 93 LEU A CA 1
ATOM 708 C C . LEU A 1 93 ? -5.759 0.177 13.717 1.00 89.88 93 LEU A C 1
ATOM 710 O O . LEU A 1 93 ? -5.918 0.879 12.719 1.00 89.88 93 LEU A O 1
ATOM 714 N N . PRO A 1 94 ? -4.623 0.189 14.435 1.00 90.00 94 PRO A N 1
ATOM 715 C CA . PRO A 1 94 ? -3.466 0.971 14.015 1.00 90.00 94 PRO A CA 1
ATOM 716 C C . PRO A 1 94 ? -2.970 0.467 12.653 1.00 90.00 94 PRO A C 1
ATOM 718 O O . PRO A 1 94 ? -2.630 -0.709 12.506 1.00 90.00 94 PRO A O 1
ATOM 721 N N . VAL A 1 95 ? -2.957 1.344 11.647 1.00 92.19 95 VAL A N 1
ATOM 722 C CA . VAL A 1 95 ? -2.475 1.033 10.295 1.00 92.19 95 VAL A CA 1
ATOM 723 C C . VAL A 1 95 ? -1.333 1.980 9.948 1.00 92.19 95 VAL A C 1
ATOM 725 O O . VAL A 1 95 ? -1.535 3.176 9.791 1.00 92.19 95 VAL A O 1
ATOM 728 N N . ASP A 1 96 ? -0.136 1.425 9.769 1.00 92.38 96 ASP A N 1
ATOM 729 C CA . ASP A 1 96 ? 1.044 2.159 9.291 1.00 92.38 96 ASP A CA 1
ATOM 730 C C . ASP A 1 96 ? 1.250 2.022 7.776 1.00 92.38 96 ASP A C 1
ATOM 732 O O . ASP A 1 96 ? 0.767 1.083 7.139 1.00 92.38 96 ASP A O 1
ATOM 736 N N . VAL A 1 97 ? 2.088 2.890 7.200 1.00 91.50 97 VAL A N 1
ATOM 737 C CA . VAL A 1 97 ? 2.480 2.840 5.777 1.00 91.50 97 VAL A CA 1
ATOM 738 C C . VAL A 1 97 ? 3.008 1.463 5.368 1.00 91.50 97 VAL A C 1
ATOM 740 O O . VAL A 1 97 ? 2.693 0.983 4.282 1.00 91.50 97 VAL A O 1
ATOM 743 N N . GLN A 1 98 ? 3.759 0.781 6.238 1.00 91.69 98 GLN A N 1
ATOM 744 C CA . GLN A 1 98 ? 4.258 -0.571 5.956 1.00 91.69 98 GLN A CA 1
ATOM 745 C C . GLN A 1 98 ? 3.120 -1.580 5.747 1.00 91.69 98 GLN A C 1
ATOM 747 O O . GLN A 1 98 ? 3.195 -2.410 4.840 1.00 91.69 98 GLN A O 1
ATOM 752 N N . HIS A 1 99 ? 2.044 -1.476 6.531 1.00 93.38 99 HIS A N 1
ATOM 753 C CA . HIS A 1 99 ? 0.858 -2.317 6.385 1.00 93.38 99 HIS A CA 1
ATOM 754 C C . HIS A 1 99 ? 0.124 -2.015 5.076 1.00 93.38 99 HIS A C 1
ATOM 756 O O . HIS A 1 99 ? -0.278 -2.938 4.368 1.00 93.38 99 HIS A O 1
ATOM 762 N N . VAL A 1 100 ? 0.011 -0.736 4.706 1.00 92.56 100 VAL A N 1
ATOM 763 C CA . VAL A 1 100 ? -0.589 -0.323 3.427 1.00 92.56 100 VAL A CA 1
ATOM 764 C C . VAL A 1 100 ? 0.218 -0.851 2.243 1.00 92.56 100 VAL A C 1
ATOM 766 O O . VAL A 1 100 ? -0.353 -1.431 1.322 1.00 92.56 100 VAL A O 1
ATOM 769 N N . VAL A 1 101 ? 1.547 -0.718 2.274 1.00 92.44 101 VAL A N 1
ATOM 770 C CA . VAL A 1 101 ? 2.431 -1.254 1.229 1.00 92.44 101 VAL A CA 1
ATOM 771 C C . VAL A 1 101 ? 2.290 -2.771 1.136 1.00 92.44 101 VAL A C 1
ATOM 773 O O . VAL A 1 101 ? 2.112 -3.296 0.039 1.00 92.44 101 VAL A O 1
ATOM 776 N N . ALA A 1 102 ? 2.293 -3.488 2.263 1.00 91.75 102 ALA A N 1
ATOM 777 C CA . ALA A 1 102 ? 2.080 -4.933 2.267 1.00 91.75 102 ALA A CA 1
ATOM 778 C C . ALA A 1 102 ? 0.725 -5.309 1.643 1.00 91.75 102 ALA A C 1
ATOM 780 O O . ALA A 1 102 ? 0.668 -6.183 0.774 1.00 91.75 102 ALA A O 1
ATOM 781 N N . ALA A 1 103 ? -0.349 -4.609 2.015 1.00 92.00 103 ALA A N 1
ATOM 782 C CA . ALA A 1 103 ? -1.681 -4.815 1.457 1.00 92.00 103 ALA A CA 1
ATOM 783 C C . ALA A 1 103 ? -1.724 -4.555 -0.059 1.00 92.00 103 ALA A C 1
ATOM 785 O O . ALA A 1 103 ? -2.287 -5.364 -0.793 1.00 92.00 103 ALA A O 1
ATOM 786 N N . LEU A 1 104 ? -1.076 -3.492 -0.548 1.00 90.75 104 LEU A N 1
ATOM 787 C CA . LEU A 1 104 ? -0.963 -3.188 -1.980 1.00 90.75 104 LEU A CA 1
ATOM 788 C C . LEU A 1 104 ? -0.212 -4.291 -2.733 1.00 90.75 104 LEU A C 1
ATOM 790 O O . LEU A 1 104 ? -0.652 -4.740 -3.789 1.00 90.75 104 LEU A O 1
ATOM 794 N N . VAL A 1 105 ? 0.894 -4.789 -2.178 1.00 89.75 105 VAL A N 1
ATOM 795 C CA . VAL A 1 105 ? 1.659 -5.887 -2.787 1.00 89.75 105 VAL A CA 1
ATOM 796 C C . VAL A 1 105 ? 0.829 -7.172 -2.848 1.00 89.75 105 VAL A C 1
ATOM 798 O O . VAL A 1 105 ? 0.853 -7.871 -3.864 1.00 89.75 105 VAL A O 1
ATOM 801 N N . LEU A 1 106 ? 0.065 -7.491 -1.800 1.00 89.62 106 LEU A N 1
ATOM 802 C CA . LEU A 1 106 ? -0.838 -8.647 -1.783 1.00 89.62 106 LEU A CA 1
ATOM 803 C C . LEU A 1 106 ? -2.009 -8.482 -2.768 1.00 89.62 106 LEU A C 1
ATOM 805 O O . LEU A 1 106 ? -2.343 -9.417 -3.504 1.00 89.62 106 LEU A O 1
ATOM 809 N N . ALA A 1 107 ? -2.595 -7.288 -2.842 1.00 89.25 107 ALA A N 1
ATOM 810 C CA . ALA A 1 107 ? -3.662 -6.960 -3.782 1.00 89.25 107 ALA A CA 1
ATOM 811 C C . ALA A 1 107 ? -3.177 -7.050 -5.242 1.00 89.25 107 ALA A C 1
ATOM 813 O O . ALA A 1 107 ? -3.823 -7.687 -6.072 1.00 89.25 107 ALA A O 1
ATOM 814 N N . ALA A 1 108 ? -1.985 -6.540 -5.556 1.00 87.19 108 ALA A N 1
ATOM 815 C CA . ALA A 1 108 ? -1.397 -6.685 -6.888 1.00 87.19 108 ALA A CA 1
ATOM 816 C C . ALA A 1 108 ? -1.065 -8.140 -7.237 1.00 87.19 108 ALA A C 1
ATOM 818 O O . ALA A 1 108 ? -1.345 -8.588 -8.347 1.00 87.19 108 ALA A O 1
ATOM 819 N N . ARG A 1 109 ? -0.538 -8.926 -6.288 1.00 84.88 109 ARG A N 1
ATOM 820 C CA . ARG A 1 109 ? -0.291 -10.367 -6.499 1.00 84.88 109 ARG A CA 1
ATOM 821 C C . ARG A 1 109 ? -1.570 -11.160 -6.754 1.00 84.88 109 ARG A C 1
ATOM 823 O O . ARG A 1 109 ? -1.527 -12.157 -7.471 1.00 84.88 109 ARG A O 1
ATOM 830 N N . SER A 1 110 ? -2.694 -10.724 -6.191 1.00 85.00 110 SER A N 1
ATOM 831 C CA . SER A 1 110 ? -4.012 -11.314 -6.448 1.00 85.00 110 SER A CA 1
ATOM 832 C C . SER A 1 110 ? -4.712 -10.747 -7.690 1.00 85.00 110 SER A C 1
ATOM 834 O O . SER A 1 110 ? -5.804 -11.200 -8.022 1.00 85.00 110 SER A O 1
ATOM 836 N N . GLY A 1 111 ? -4.080 -9.813 -8.412 1.00 83.94 111 GLY A N 1
ATOM 837 C CA . GLY A 1 111 ? -4.623 -9.209 -9.631 1.00 83.94 111 GLY A CA 1
ATOM 838 C C . GLY A 1 111 ? -5.741 -8.194 -9.385 1.00 83.94 111 GLY A C 1
ATOM 839 O O . GLY A 1 111 ? -6.493 -7.901 -10.308 1.00 83.94 111 GLY A O 1
ATOM 840 N N . GLN A 1 112 ? -5.864 -7.681 -8.157 1.00 83.12 112 GLN A N 1
ATOM 841 C CA . GLN A 1 112 ? -6.871 -6.684 -7.772 1.00 83.12 112 GLN A CA 1
ATOM 842 C C . GLN A 1 112 ? -6.424 -5.242 -8.050 1.00 83.12 112 GLN A C 1
ATOM 844 O O . GLN A 1 112 ? -7.233 -4.329 -7.932 1.00 83.12 112 GLN A O 1
ATOM 849 N N . LEU A 1 113 ? -5.152 -5.033 -8.407 1.00 84.56 113 LEU A N 1
ATOM 850 C CA . LEU A 1 113 ? -4.603 -3.724 -8.759 1.00 84.56 113 LEU A CA 1
ATOM 851 C C . LEU A 1 113 ? -4.111 -3.712 -10.199 1.00 84.56 113 LEU A C 1
ATOM 853 O O . LEU A 1 113 ? -3.508 -4.683 -10.664 1.00 84.56 113 LEU A O 1
ATOM 857 N N . ASP A 1 114 ? -4.334 -2.583 -10.867 1.00 83.00 114 ASP A N 1
ATOM 858 C CA . ASP A 1 114 ? -3.744 -2.289 -12.165 1.00 83.00 114 ASP A CA 1
ATOM 859 C C . ASP A 1 114 ? -2.490 -1.409 -11.984 1.00 83.00 114 ASP A C 1
ATOM 861 O O . ASP A 1 114 ? -2.563 -0.345 -11.369 1.00 83.00 114 ASP A O 1
ATOM 865 N N . PRO A 1 115 ? -1.325 -1.810 -12.520 1.00 82.56 115 PRO A N 1
ATOM 866 C CA . PRO A 1 115 ? -0.056 -1.109 -12.319 1.00 82.56 115 PRO A CA 1
ATOM 867 C C . PRO A 1 115 ? 0.067 0.190 -13.117 1.00 82.56 115 PRO A C 1
ATOM 869 O O . PRO A 1 115 ? 1.047 0.914 -12.949 1.00 82.56 115 PRO A O 1
ATOM 872 N N . GLN A 1 116 ? -0.848 0.453 -14.050 1.00 84.44 116 GLN A N 1
ATOM 873 C CA . GLN A 1 116 ? -0.922 1.708 -14.793 1.00 84.44 116 GLN A CA 1
ATOM 874 C C . GLN A 1 116 ? -1.862 2.695 -14.102 1.00 84.44 116 GLN A C 1
ATOM 876 O O . GLN A 1 116 ? -1.819 3.881 -14.421 1.00 84.44 116 GLN A O 1
ATOM 881 N N . GLN A 1 117 ? -2.691 2.232 -13.162 1.00 84.06 117 GLN A N 1
ATOM 882 C CA . GLN A 1 117 ? -3.625 3.070 -12.430 1.00 84.06 117 GLN A CA 1
ATOM 883 C C . GLN A 1 117 ? -2.911 3.757 -11.255 1.00 84.06 117 GLN A C 1
ATOM 885 O O . GLN A 1 117 ? -2.429 3.080 -10.343 1.00 84.06 117 GLN A O 1
ATOM 890 N N . PRO A 1 118 ? -2.835 5.102 -11.243 1.00 85.06 118 PRO A N 1
ATOM 891 C CA . PRO A 1 118 ? -2.353 5.835 -10.083 1.00 85.06 118 PRO A CA 1
ATOM 892 C C . PRO A 1 118 ? -3.245 5.559 -8.876 1.00 85.06 118 PRO A C 1
ATOM 894 O O . PRO A 1 118 ? -4.468 5.461 -9.002 1.00 85.06 118 PRO A O 1
ATOM 897 N N . LEU A 1 119 ? -2.635 5.478 -7.697 1.00 86.94 119 LEU A N 1
ATOM 898 C CA . LEU A 1 119 ? -3.397 5.409 -6.459 1.00 86.94 119 LEU A CA 1
ATOM 899 C C . LEU A 1 119 ? -4.218 6.691 -6.290 1.00 86.94 119 LEU A C 1
ATOM 901 O O . LEU A 1 119 ? -3.746 7.795 -6.560 1.00 86.94 119 LEU A O 1
ATOM 905 N N . SER A 1 120 ? -5.444 6.534 -5.803 1.00 86.31 120 SER A N 1
ATOM 906 C CA . SER A 1 120 ? -6.311 7.648 -5.443 1.00 86.31 120 SER A CA 1
ATOM 907 C C . SER A 1 120 ? -6.784 7.480 -4.009 1.00 86.31 120 SER A C 1
ATOM 909 O O . SER A 1 120 ? -7.250 6.414 -3.610 1.00 86.31 120 SER A O 1
ATOM 911 N N . ARG A 1 121 ? -6.691 8.559 -3.230 1.00 85.06 121 ARG A N 1
ATOM 912 C CA . ARG A 1 121 ? -7.164 8.603 -1.837 1.00 85.06 121 ARG A CA 1
ATOM 913 C C . ARG A 1 121 ? -8.678 8.410 -1.732 1.00 85.06 121 ARG A C 1
ATOM 915 O O . ARG A 1 121 ? -9.183 7.891 -0.736 1.00 85.06 121 ARG A O 1
ATOM 922 N N . ASP A 1 122 ? -9.403 8.827 -2.765 1.00 84.94 122 ASP A N 1
ATOM 923 C CA . ASP A 1 122 ? -10.863 8.875 -2.786 1.00 84.94 122 ASP A CA 1
ATOM 924 C C . ASP A 1 122 ? -11.474 7.563 -3.305 1.00 84.94 122 ASP A C 1
ATOM 926 O O . ASP A 1 122 ? -12.683 7.362 -3.224 1.00 84.94 122 ASP A O 1
ATOM 930 N N . ASP A 1 123 ? -10.638 6.619 -3.743 1.00 84.88 123 ASP A N 1
ATOM 931 C CA . ASP A 1 123 ? -11.080 5.315 -4.217 1.00 84.88 123 ASP A CA 1
ATOM 932 C C . ASP A 1 123 ? -11.548 4.440 -3.041 1.00 84.88 123 ASP A C 1
ATOM 934 O O . ASP A 1 123 ? -10.771 3.939 -2.219 1.00 84.88 123 ASP A O 1
ATOM 938 N N . SER A 1 124 ? -12.869 4.329 -2.904 1.00 82.06 124 SER A N 1
ATOM 939 C CA . SER A 1 124 ? -13.500 3.513 -1.867 1.00 82.06 124 SER A CA 1
ATOM 940 C C . SER A 1 124 ? -13.398 2.012 -2.145 1.00 82.06 124 SER A C 1
ATOM 942 O O . SER A 1 124 ? -13.332 1.233 -1.193 1.00 82.06 124 SER A O 1
ATOM 944 N N . GLU A 1 125 ? -13.322 1.604 -3.416 1.00 85.81 125 GLU A N 1
ATOM 945 C CA . GLU A 1 125 ? -13.192 0.195 -3.800 1.00 85.81 125 GLU A CA 1
ATOM 946 C C . GLU A 1 125 ? -11.785 -0.309 -3.493 1.00 85.81 125 GLU A C 1
ATOM 948 O O . GLU A 1 125 ? -11.627 -1.357 -2.863 1.00 85.81 125 GLU A O 1
ATOM 953 N N . LEU A 1 126 ? -10.766 0.491 -3.824 1.00 85.81 126 LEU A N 1
ATOM 954 C CA . LEU A 1 126 ? -9.384 0.235 -3.428 1.00 85.81 126 LEU A CA 1
ATOM 955 C C . LEU A 1 126 ? -9.272 0.080 -1.910 1.00 85.81 126 LEU A C 1
ATOM 957 O O . LEU A 1 126 ? -8.680 -0.877 -1.415 1.00 85.81 126 LEU A O 1
ATOM 961 N N . ALA A 1 127 ? -9.862 1.003 -1.153 1.00 86.12 127 ALA A N 1
ATOM 962 C CA . ALA A 1 127 ? -9.772 0.972 0.299 1.00 86.12 127 ALA A CA 1
ATOM 963 C C . ALA A 1 127 ? -10.470 -0.265 0.902 1.00 86.12 127 ALA A C 1
ATOM 965 O O . ALA A 1 127 ? -9.964 -0.861 1.855 1.00 86.12 127 ALA A O 1
ATOM 966 N N . ALA A 1 128 ? -11.588 -0.703 0.315 1.00 85.81 128 ALA A N 1
ATOM 967 C CA . ALA A 1 128 ? -12.253 -1.947 0.693 1.00 85.81 128 ALA A CA 1
ATOM 968 C C . ALA A 1 128 ? -11.408 -3.188 0.350 1.00 85.81 128 ALA A C 1
ATOM 970 O O . ALA A 1 128 ? -11.293 -4.093 1.178 1.00 85.81 128 ALA A O 1
ATOM 971 N N . ALA A 1 129 ? -10.771 -3.218 -0.825 1.00 85.44 129 ALA A N 1
ATOM 972 C CA . ALA A 1 129 ? -9.881 -4.305 -1.234 1.00 85.44 129 ALA A CA 1
ATOM 973 C C . ALA A 1 129 ? -8.655 -4.423 -0.311 1.00 85.44 129 ALA A C 1
ATOM 975 O O . ALA A 1 129 ? -8.290 -5.524 0.109 1.00 85.44 129 ALA A O 1
ATOM 976 N N . LEU A 1 130 ? -8.059 -3.289 0.072 1.00 87.50 130 LEU A N 1
ATOM 977 C CA . LEU A 1 130 ? -6.932 -3.244 1.008 1.00 87.50 130 LEU A CA 1
ATOM 978 C C . LEU A 1 130 ? -7.337 -3.673 2.416 1.00 87.50 130 LEU A C 1
ATOM 980 O O . LEU A 1 130 ? -6.602 -4.421 3.056 1.00 87.50 130 LEU A O 1
ATOM 984 N N . LYS A 1 131 ? -8.530 -3.284 2.879 1.00 87.69 131 LYS A N 1
ATOM 985 C CA . LYS A 1 131 ? -9.061 -3.711 4.180 1.00 87.69 131 LYS A CA 1
ATOM 986 C C . LYS A 1 131 ? -9.108 -5.234 4.324 1.00 87.69 131 LYS A C 1
ATOM 988 O O . LYS A 1 131 ? -8.837 -5.739 5.403 1.00 87.69 131 LYS A O 1
ATOM 993 N N . VAL A 1 132 ? -9.397 -5.985 3.259 1.00 87.06 132 VAL A N 1
ATOM 994 C CA . VAL A 1 132 ? -9.408 -7.464 3.308 1.00 87.06 132 VAL A CA 1
ATOM 995 C C . VAL A 1 132 ? -8.026 -8.049 3.634 1.00 87.06 132 VAL A C 1
ATOM 997 O O . VAL A 1 132 ? -7.943 -9.146 4.195 1.00 87.06 132 VAL A O 1
ATOM 1000 N N . GLN A 1 133 ? -6.955 -7.328 3.295 1.00 83.38 133 GLN A N 1
ATOM 1001 C CA . GLN A 1 133 ? -5.567 -7.736 3.531 1.00 83.38 133 GLN A CA 1
ATOM 1002 C C . GLN A 1 133 ? -5.061 -7.343 4.927 1.00 83.38 133 GLN A C 1
ATOM 1004 O O . GLN A 1 133 ? -4.084 -7.918 5.398 1.00 83.38 133 GLN A O 1
ATOM 1009 N N . LEU A 1 134 ? -5.717 -6.381 5.581 1.00 82.50 134 LEU A N 1
ATOM 1010 C CA . LEU A 1 134 ? -5.407 -5.919 6.931 1.00 82.50 134 LEU A CA 1
ATOM 1011 C C . LEU A 1 134 ? -6.283 -6.695 7.923 1.00 82.50 134 LEU A C 1
ATOM 1013 O O . LEU A 1 134 ? -7.428 -6.318 8.176 1.00 82.50 134 LEU A O 1
ATOM 1017 N N . LYS A 1 135 ? -5.772 -7.822 8.419 1.00 63.69 135 LYS A N 1
ATOM 1018 C CA . LYS A 1 135 ? -6.438 -8.680 9.408 1.00 63.69 135 LYS A CA 1
ATOM 1019 C C . LYS A 1 135 ? -5.654 -8.731 10.703 1.00 63.69 135 LYS A C 1
ATOM 1021 O O . LYS A 1 135 ? -4.414 -8.848 10.607 1.00 63.69 135 LYS A O 1
#

Foldseek 3Di:
DDDDDDDDDDDDPPDDDDDPPDDDDDDDDDDDDDDPPPPPPPQPPQLFPPPDPQWTQLAVQWIAGPVGDIGGHPVCPVVLVLLQVVLCVVQVDRGDSVLQNVLSVVCSSVVNGRRHDHDDSPDPVSSVSSNVSVD

Secondary structure (DSSP, 8-state):
----------------PPPTT-----------------------------SBTTEEEEETTEEEETTS-EEE-GGGHHHHHHHHHHHHHHHSS---HHHHHHHHHHHHHTT-S-TTSPP-TT-HHHHHHHHHH--